Protein 6KVN (pdb70)

B-factor: mean 42.33, std 22.07, range [12.53, 129.02]

Organism: Nicotiana tabacum (NCBI:txid4097)

Foldseek 3Di:
DAKEKFWELQQQAKIKIDDPPDAIDIGTFDADPVSHGDLVVVLVVVVVVVDPAQREYEYEDFDDDPPDDPVRVVRSVVSSVSVVVSQVVVRYHYHYDYLCQLCVVQVHVCLLVSQCVVRVVCNVVSVDPSCPNRSSRSSRRVSVVDDDDD

Structure (mmCIF, N/CA/C/O backbone):
data_6KVN
#
_entry.id   6KVN
#
_cell.length_a   62.793
_cell.length_b   40.335
_cell.length_c   60.504
_cell.angle_alpha   90.000
_cell.angle_beta   90.000
_cell.angle_gamma   90.000
#
_symmetry.space_group_name_H-M   'P 21 21 2'
#
loop_
_entity.id
_entity.type
_entity.pdbx_description
1 polymer NtMOC1
2 water water
#
loop_
_atom_site.group_PDB
_atom_site.id
_atom_site.type_symbol
_atom_site.label_atom_id
_atom_site.label_alt_id
_atom_site.label_comp_id
_atom_site.label_asym_id
_atom_site.label_entity_id
_atom_site.label_seq_id
_atom_site.pdbx_PDB_ins_code
_atom_site.Cartn_x
_atom_site.Cartn_y
_atom_site.Cartn_z
_atom_site.occupancy
_atom_site.B_iso_or_equiv
_atom_site.auth_seq_id
_atom_site.auth_comp_id
_atom_site.auth_asym_id
_atom_site.auth_atom_id
_atom_site.pdbx_PDB_model_num
ATOM 1 N N . ALA A 1 5 ? -5.25674 20.23850 -35.36448 1.000 95.78812 109 ALA A N 1
ATOM 2 C CA . ALA A 1 5 ? -6.24629 19.63137 -34.47549 1.000 90.90163 109 ALA A CA 1
ATOM 3 C C . ALA A 1 5 ? -5.57401 19.04130 -33.24765 1.000 76.07333 109 ALA A C 1
ATOM 4 O O . ALA A 1 5 ? -4.97112 17.96916 -33.31844 1.000 80.48023 109 ALA A O 1
ATOM 6 N N . GLY A 1 6 ? -5.68149 19.74725 -32.12329 1.000 61.93146 110 GLY A N 1
ATOM 7 C CA . GLY A 1 6 ? -5.02119 19.33018 -30.90060 1.000 47.24490 110 GLY A CA 1
ATOM 8 C C . GLY A 1 6 ? -5.98780 18.81418 -29.85567 1.000 31.62485 110 GLY A C 1
ATOM 9 O O . GLY A 1 6 ? -6.59308 19.60188 -29.11764 1.000 30.00275 110 GLY A O 1
ATOM 10 N N . TRP A 1 7 ? -6.15602 17.49126 -29.79166 1.000 25.62184 111 TRP A N 1
ATOM 11 C CA . TRP A 1 7 ? -7.09259 16.93319 -28.82968 1.000 18.81811 111 TRP A CA 1
ATOM 12 C C . TRP A 1 7 ? -6.49331 16.97727 -27.43340 1.000 20.84600 111 TRP A C 1
ATOM 13 O O . TRP A 1 7 ? -5.27640 17.02026 -27.24681 1.000 27.10357 111 TRP A O 1
ATOM 24 N N . VAL A 1 8 ? -7.36683 16.99522 -26.44187 1.000 17.55435 112 VAL A N 1
ATOM 25 C CA . VAL A 1 8 ? -6.95156 16.88831 -25.05456 1.000 17.18987 112 VAL A CA 1
ATOM 26 C C . VAL A 1 8 ? -7.84205 15.85399 -24.38617 1.000 20.47109 112 VAL A C 1
ATOM 27 O O . VAL A 1 8 ? -9.07097 15.89104 -24.53483 1.000 24.31643 112 VAL A O 1
ATOM 31 N N . ILE A 1 9 ? -7.21554 14.91749 -23.68706 1.000 17.29324 113 ILE A N 1
ATOM 32 C CA . ILE A 1 9 ? -7.89008 13.88422 -22.91955 1.000 19.58943 113 ILE A CA 1
ATOM 33 C C . ILE A 1 9 ? -7.54682 14.09839 -21.45155 1.000 21.08705 113 ILE A C 1
ATOM 34 O O . ILE A 1 9 ? -6.38996 14.36852 -21.10817 1.000 24.37258 113 ILE A O 1
ATOM 39 N N . GLY A 1 10 ? -8.54628 13.98425 -20.59397 1.000 20.36447 114 GLY A N 1
ATOM 40 C CA . GLY A 1 10 ? -8.33602 14.01742 -19.15489 1.000 18.87262 114 GLY A CA 1
ATOM 41 C C . GLY A 1 10 ? -8.80850 12.69896 -18.57404 1.000 18.58395 114 GLY A C 1
ATOM 42 O O . GLY A 1 10 ? -9.85037 12.18378 -18.97415 1.000 15.96208 114 GLY A O 1
ATOM 43 N N . VAL A 1 11 ? -8.04807 12.16465 -17.62420 1.000 17.04946 115 VAL A N 1
ATOM 44 C CA . VAL A 1 11 ? -8.33254 10.84414 -17.08025 1.000 18.20240 115 VAL A CA 1
ATOM 45 C C . VAL A 1 11 ? -8.32031 10.91340 -15.56930 1.000 20.49772 115 VAL A C 1
ATOM 46 O O . VAL A 1 11 ? -7.35056 11.39376 -14.97019 1.000 18.45235 115 VAL A O 1
ATOM 50 N N . ASP A 1 12 ? -9.40769 10.45305 -14.96048 1.000 17.36028 116 ASP A N 1
ATOM 51 C CA . ASP A 1 12 ? -9.42547 10.14223 -13.54623 1.000 24.35381 116 ASP A CA 1
ATOM 52 C C . ASP A 1 12 ? -9.15773 8.64928 -13.44684 1.000 22.47717 116 ASP A C 1
ATOM 53 O O . ASP A 1 12 ? -10.01062 7.85205 -13.86262 1.000 24.83249 116 ASP A O 1
ATOM 58 N N . PRO A 1 13 ? -8.00105 8.22655 -12.93389 1.000 16.48295 117 PRO A N 1
ATOM 59 C CA . PRO A 1 13 ? -7.62320 6.81142 -13.02052 1.000 15.36418 117 PRO A CA 1
ATOM 60 C C . PRO A 1 13 ? -8.22488 5.91840 -11.94409 1.000 22.62633 117 PRO A C 1
ATOM 61 O O . PRO A 1 13 ? -7.96803 4.70934 -11.97495 1.000 26.36311 117 PRO A O 1
ATOM 65 N N . ASP A 1 14 ? -8.99530 6.46029 -11.00194 1.000 24.44936 118 ASP A N 1
ATOM 66 C CA . ASP A 1 14 ? -9.61895 5.65525 -9.95359 1.000 25.91162 118 ASP A CA 1
ATOM 67 C C . ASP A 1 14 ? -10.55079 4.60388 -10.55520 1.000 26.67171 118 ASP A C 1
ATOM 68 O O . ASP A 1 14 ? -11.02919 4.72701 -11.68055 1.000 26.20382 118 ASP A O 1
ATOM 73 N N . THR A 1 15 ? -10.86434 3.58059 -9.75351 1.000 27.37100 119 THR A N 1
ATOM 74 C CA . THR A 1 15 ? -11.71623 2.50829 -10.25106 1.000 29.62386 119 THR A CA 1
ATOM 75 C C . THR A 1 15 ? -13.09695 3.01415 -10.65620 1.000 27.25776 119 THR A C 1
ATOM 76 O O . THR A 1 15 ? -13.68853 2.49644 -11.60607 1.000 40.82992 119 THR A O 1
ATOM 80 N N . SER A 1 16 ? -13.63117 4.02379 -9.97631 1.000 30.15802 120 SER A N 1
ATOM 81 C CA . SER A 1 16 ? -14.83882 4.67755 -10.46349 1.000 31.87104 120 SER A CA 1
ATOM 82 C C . SER A 1 16 ? -14.52327 5.98290 -11.18941 1.000 29.17514 120 SER A C 1
ATOM 83 O O . SER A 1 16 ? -15.28218 6.94708 -11.10161 1.000 30.19224 120 SER A O 1
ATOM 86 N N . GLY A 1 17 ? -13.41788 6.02014 -11.91587 1.000 27.05589 121 GLY A N 1
ATOM 87 C CA . GLY A 1 17 ? -13.00435 7.20149 -12.63564 1.000 21.83584 121 GLY A CA 1
ATOM 88 C C . GLY A 1 17 ? -13.64163 7.26744 -14.00402 1.000 24.01230 121 GLY A C 1
ATOM 89 O O . GLY A 1 17 ? -14.65457 6.62534 -14.28201 1.000 25.48757 121 GLY A O 1
ATOM 90 N N . ALA A 1 18 ? -13.01606 8.03962 -14.88334 1.000 19.79204 122 ALA A N 1
ATOM 91 C CA . ALA A 1 18 ? -13.62236 8.31563 -16.17489 1.000 23.90906 122 ALA A CA 1
ATOM 92 C C . ALA A 1 18 ? -12.57880 8.95673 -17.07588 1.000 16.07994 122 ALA A C 1
ATOM 93 O O . ALA A 1 18 ? -11.52498 9.39997 -16.61970 1.000 20.76733 122 ALA A O 1
ATOM 95 N N . LEU A 1 19 ? -12.90712 9.01871 -18.36010 1.000 17.28030 123 LEU A N 1
ATOM 96 C CA . LEU A 1 19 ? -12.08851 9.66476 -19.36921 1.000 16.29643 123 LEU A CA 1
ATOM 97 C C . LEU A 1 19 ? -12.90901 10.75831 -20.04355 1.000 18.71533 123 LEU A C 1
ATOM 98 O O . LEU A 1 19 ? -14.06885 10.54017 -20.40297 1.000 23.88353 123 LEU A O 1
ATOM 103 N N . ALA A 1 20 ? -12.31977 11.93810 -20.19123 1.000 15.75357 124 ALA A N 1
ATOM 104 C CA . ALA A 1 20 ? -12.95524 13.02959 -20.91547 1.000 17.99377 124 ALA A CA 1
ATOM 105 C C . ALA A 1 20 ? -12.14056 13.32644 -22.16029 1.000 21.29252 124 ALA A C 1
ATOM 106 O O . ALA A 1 20 ? -10.91057 13.37731 -22.10970 1.000 22.03340 124 ALA A O 1
ATOM 108 N N . LEU A 1 21 ? -12.83695 13.50061 -23.27680 1.000 21.58855 125 LEU A N 1
ATOM 109 C CA . LEU A 1 21 ? -12.23724 13.78245 -24.57272 1.000 21.66714 125 LEU A CA 1
ATOM 110 C C . LEU A 1 21 ? -12.72681 15.14913 -25.03811 1.000 26.73513 125 LEU A C 1
ATOM 111 O O . LEU A 1 21 ? -13.93768 15.34013 -25.23090 1.000 23.09725 125 LEU A O 1
ATOM 116 N N . LEU A 1 22 ? -11.79058 16.09284 -25.22141 1.000 22.24643 126 LEU A N 1
ATOM 117 C CA . LEU A 1 22 ? -12.07613 17.42545 -25.74367 1.000 23.46332 126 LEU A CA 1
ATOM 118 C C . LEU A 1 22 ? -11.40540 17.58623 -27.10246 1.000 28.07253 126 LEU A C 1
ATOM 119 O O . LEU A 1 22 ? -10.17235 17.58998 -27.19782 1.000 26.90749 126 LEU A O 1
ATOM 124 N N . LYS A 1 23 ? -12.2008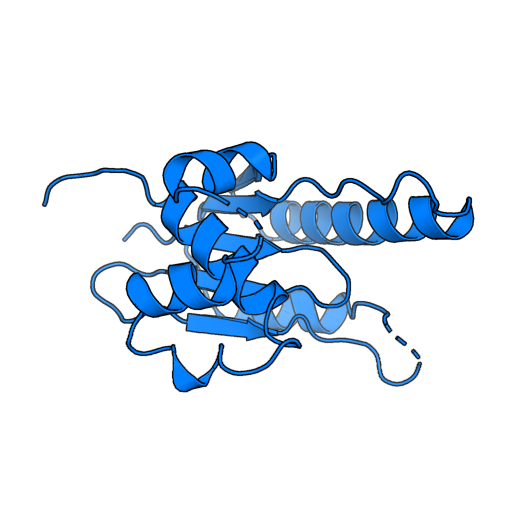5 17.72448 -28.12799 1.000 33.92146 127 LYS A N 1
ATOM 125 C CA . LYS A 1 23 ? -11.72911 18.06131 -29.45802 1.000 34.59409 127 LYS A CA 1
ATOM 126 C C . LYS A 1 23 ? -12.05175 19.51810 -29.76940 1.000 37.98309 127 LYS A C 1
ATOM 127 O O . LYS A 1 23 ? -13.06192 20.05063 -29.29637 1.000 38.44763 127 LYS A O 1
ATOM 133 N N . PRO A 1 24 ? -11.21825 20.20133 -30.54954 1.000 39.62847 128 PRO A N 1
ATOM 134 C CA . PRO A 1 24 ? -11.52888 21.59108 -30.89886 1.000 41.87746 128 PRO A CA 1
ATOM 135 C C . PRO A 1 24 ? -12.78943 21.67355 -31.74558 1.000 37.75968 128 PRO A C 1
ATOM 136 O O . PRO A 1 24 ? -13.04510 20.81888 -32.59900 1.000 38.45185 128 PRO A O 1
ATOM 140 N N . ASN A 1 25 ? -13.60043 22.69490 -31.46585 1.000 35.90606 129 ASN A N 1
ATOM 141 C CA . ASN A 1 25 ? -14.81699 22.96543 -32.23571 1.000 36.76124 129 ASN A CA 1
ATOM 142 C C . ASN A 1 25 ? -15.78317 21.79158 -32.20724 1.000 30.87197 129 ASN A C 1
ATOM 143 O O . ASN A 1 25 ? -16.45970 21.51086 -33.19435 1.000 35.54857 129 ASN A O 1
ATOM 148 N N . GLN A 1 26 ? -15.82485 21.07552 -31.08366 1.000 26.49568 130 GLN A N 1
ATOM 149 C CA . GLN A 1 26 ? -16.75710 19.97481 -30.89523 1.000 31.14572 130 GLN A CA 1
ATOM 150 C C . GLN A 1 26 ? -17.19786 19.96508 -29.44545 1.000 33.67004 130 GLN A C 1
ATOM 151 O O . GLN A 1 26 ? -16.44925 20.41570 -28.57043 1.000 28.57768 130 GLN A O 1
ATOM 157 N N . PRO A 1 27 ? -18.40907 19.48549 -29.15468 1.000 36.03322 131 PRO A N 1
ATOM 158 C CA . PRO A 1 27 ? -18.82981 19.35370 -27.76379 1.000 36.24053 131 PRO A CA 1
ATOM 159 C C . PRO A 1 27 ? -17.94734 18.37620 -27.01851 1.000 28.52396 131 PRO A C 1
ATOM 160 O O . PRO A 1 27 ? -17.38616 17.43263 -27.61244 1.000 22.73855 131 PRO A O 1
ATOM 164 N N . PRO A 1 28 ? -17.80799 18.53927 -25.70958 1.000 29.60698 132 PRO A N 1
ATOM 165 C CA . PRO A 1 28 ? -17.00853 17.60282 -24.91638 1.000 26.58215 132 PRO A CA 1
ATOM 166 C C . PRO A 1 28 ? -17.68177 16.24499 -24.82260 1.000 25.61696 132 PRO A C 1
ATOM 167 O O . PRO A 1 28 ? -18.89270 16.10902 -24.99412 1.000 25.92778 132 PRO A O 1
ATOM 171 N N . GLN A 1 29 ? -16.87506 15.21311 -24.54132 1.000 25.26624 133 GLN A N 1
ATOM 172 C CA . GLN A 1 29 ? -17.41138 13.88340 -24.28649 1.000 25.52514 133 GLN A CA 1
ATOM 173 C C . GLN A 1 29 ? -16.77410 13.30635 -23.03568 1.000 25.84811 133 GLN A C 1
ATOM 174 O O . GLN A 1 29 ? -15.62823 13.61447 -22.70634 1.000 22.28680 133 GLN A O 1
ATOM 180 N N . VAL A 1 30 ? -17.51758 12.45503 -22.34136 1.000 20.20283 134 VAL A N 1
ATOM 181 C CA . VAL A 1 30 ? -16.97329 11.80294 -21.16053 1.000 21.75277 134 VAL A CA 1
ATOM 182 C C . VAL A 1 30 ? -17.45149 10.35502 -21.14557 1.000 24.84687 134 VAL A C 1
ATOM 183 O O . VAL A 1 30 ? -18.53428 10.03575 -21.64687 1.000 24.20263 134 VAL A O 1
ATOM 187 N N . PHE A 1 31 ? -16.61090 9.47536 -20.59241 1.000 22.88468 135 PHE A N 1
ATOM 188 C CA . PHE A 1 31 ? -16.80009 8.02837 -20.61330 1.000 26.73480 135 PHE A CA 1
ATOM 189 C C . PHE A 1 31 ? -16.45188 7.46146 -19.24665 1.000 19.63806 135 PHE A C 1
ATOM 190 O O . PHE A 1 31 ? -15.33910 7.67871 -18.76525 1.000 22.86242 135 PHE A O 1
ATOM 198 N N . ASP A 1 32 ? -17.37730 6.71910 -18.63351 1.000 19.90001 136 ASP A N 1
ATOM 199 C CA . ASP A 1 32 ? -17.04403 5.97106 -17.42271 1.000 27.88983 136 ASP A CA 1
ATOM 200 C C . ASP A 1 32 ? -15.95102 4.95266 -17.72330 1.000 27.97740 136 ASP A C 1
ATOM 201 O O . ASP A 1 32 ? -15.96056 4.30179 -18.76876 1.000 28.54775 136 ASP A O 1
ATOM 206 N N . SER A 1 33 ? -15.01251 4.80129 -16.80768 1.000 24.54721 137 SER A N 1
ATOM 207 C CA . SER A 1 33 ? -14.00056 3.77900 -16.98731 1.000 26.55266 137 SER A CA 1
ATOM 208 C C . SER A 1 33 ? -14.63979 2.39715 -16.91049 1.000 29.70445 137 SER A C 1
ATOM 209 O O . SER A 1 33 ? -15.31035 2.08507 -15.92457 1.000 31.17889 137 SER A O 1
ATOM 212 N N . PRO A 1 34 ? -14.45839 1.54929 -17.91669 1.000 24.81939 138 PRO A N 1
ATOM 213 C CA . PRO A 1 34 ? -15.07259 0.21541 -17.87390 1.000 31.52968 138 PRO A CA 1
ATOM 214 C C . PRO A 1 34 ? -14.48729 -0.64874 -16.76087 1.000 29.07046 138 PRO A C 1
ATOM 215 O O . PRO A 1 34 ? -13.30345 -0.55163 -16.43134 1.000 29.21713 138 PRO A O 1
ATOM 219 N N . HIS A 1 35 ? -15.34071 -1.48914 -16.17661 1.000 30.31864 139 HIS A N 1
ATOM 220 C CA . HIS A 1 35 ? -14.97739 -2.40830 -15.10766 1.000 40.97792 139 HIS A CA 1
ATOM 221 C C . HIS A 1 35 ? -15.18936 -3.84864 -15.55557 1.000 36.90831 139 HIS A C 1
ATOM 222 O O . HIS A 1 35 ? -15.96992 -4.12730 -16.46675 1.000 43.66602 139 HIS A O 1
ATOM 229 N N . LEU A 1 36 ? -14.50383 -4.77419 -14.88944 1.000 35.63076 140 LEU A N 1
ATOM 230 C CA . LEU A 1 36 ? -14.76691 -6.19134 -15.11440 1.000 35.86957 140 LEU A CA 1
ATOM 231 C C . LEU A 1 36 ? -16.12827 -6.58767 -14.53678 1.000 35.84725 140 LEU A C 1
ATOM 232 O O . LEU A 1 36 ? -16.70260 -5.88290 -13.70766 1.000 40.47791 140 LEU A O 1
ATOM 237 N N . LYS A 1 37 ? -16.62920 -7.74196 -14.96808 1.000 47.66810 141 LYS A N 1
ATOM 238 C CA . LYS A 1 37 ? -17.89354 -8.29736 -14.46327 1.000 60.10731 141 LYS A CA 1
ATOM 239 C C . LYS A 1 37 ? -17.64326 -9.32948 -13.35928 1.000 70.25685 141 LYS A C 1
ATOM 240 O O . LYS A 1 37 ? -17.95235 -10.51555 -13.49845 1.000 77.72360 141 LYS A O 1
ATOM 246 N N . VAL A 1 38 ? -17.10478 -8.86562 -12.23339 1.000 74.54755 142 VAL A N 1
ATOM 247 C CA . VAL A 1 38 ? -16.63345 -9.76580 -11.17239 1.000 76.60006 142 VAL A CA 1
ATOM 248 C C . VAL A 1 38 ? -17.75698 -10.33191 -10.29750 1.000 68.59393 142 VAL A C 1
ATOM 249 O O . VAL A 1 38 ? -18.92785 -10.00490 -10.47038 1.000 68.82675 142 VAL A O 1
ATOM 253 N N . LYS A 1 46 ? -15.60127 -2.33959 -9.55504 1.000 60.06674 150 LYS A N 1
ATOM 254 C CA . LYS A 1 46 ? -14.59479 -2.21986 -8.50462 1.000 56.74117 150 LYS A CA 1
ATOM 255 C C . LYS A 1 46 ? -13.20860 -2.65745 -8.98753 1.000 53.75728 150 LYS A C 1
ATOM 256 O O . LYS A 1 46 ? -12.21293 -2.43802 -8.29920 1.000 57.47256 150 LYS A O 1
ATOM 262 N N . ARG A 1 47 ? -13.14107 -3.26645 -10.17099 1.000 41.71740 151 ARG A N 1
ATOM 263 C CA . ARG A 1 47 ? -11.87177 -3.55917 -10.82909 1.000 38.58801 151 ARG A CA 1
ATOM 264 C C . ARG A 1 47 ? -11.88896 -3.00235 -12.24956 1.000 36.86202 151 ARG A C 1
ATOM 265 O O . ARG A 1 47 ? -12.80059 -3.30687 -13.02878 1.000 35.98621 151 ARG A O 1
ATOM 273 N N . LEU A 1 48 ? -10.87667 -2.19877 -12.58970 1.000 29.91195 152 LEU A N 1
ATOM 274 C CA . LEU A 1 48 ? -10.75789 -1.66091 -13.94009 1.000 26.65881 152 LEU A CA 1
ATOM 275 C C . LEU A 1 48 ? -10.47653 -2.77578 -14.93902 1.000 28.26531 152 LEU A C 1
ATOM 276 O O . LEU A 1 48 ? -9.79582 -3.75362 -14.63085 1.000 32.01383 152 LEU A O 1
ATOM 281 N N . ASP A 1 49 ? -10.98487 -2.60373 -16.16043 1.000 29.10647 153 ASP A N 1
ATOM 282 C CA . ASP A 1 49 ? -10.86844 -3.58865 -17.24455 1.000 26.48298 153 ASP A CA 1
ATOM 283 C C . ASP A 1 49 ? -9.85684 -3.06264 -18.26546 1.000 28.80552 153 ASP A C 1
ATOM 284 O O . ASP A 1 49 ? -10.20428 -2.24130 -19.11832 1.000 23.31013 153 ASP A O 1
ATOM 289 N N . ALA A 1 50 ? -8.61594 -3.57076 -18.20339 1.000 22.48165 154 ALA A N 1
ATOM 290 C CA . ALA A 1 50 ? -7.55742 -3.05663 -19.07027 1.000 26.85144 154 ALA A CA 1
ATOM 291 C C . ALA A 1 50 ? -7.88468 -3.26581 -20.54627 1.000 22.11128 154 ALA A C 1
ATOM 292 O O . ALA A 1 50 ? -7.67913 -2.36653 -21.36991 1.000 22.76510 154 ALA A O 1
ATOM 294 N N . LYS A 1 51 ? -8.39566 -4.44604 -20.90255 1.000 21.69202 155 LYS A N 1
ATOM 295 C CA . LYS A 1 51 ? -8.72997 -4.69816 -22.30351 1.000 28.36974 155 LYS A CA 1
ATOM 296 C C . LYS A 1 51 ? -9.74656 -3.67745 -22.82689 1.000 24.71911 155 LYS A C 1
ATOM 297 O O . LYS A 1 51 ? -9.59291 -3.13439 -23.92826 1.000 19.74954 155 LYS A O 1
ATOM 303 N N . ALA A 1 52 ? -10.76993 -3.37765 -22.03167 1.000 27.87835 156 ALA A N 1
ATOM 304 C CA . ALA A 1 52 ? -11.81957 -2.46887 -22.47797 1.000 24.51309 156 ALA A CA 1
ATOM 305 C C . ALA A 1 52 ? -11.33936 -1.01696 -22.50693 1.000 25.52613 156 ALA A C 1
ATOM 306 O O . ALA A 1 52 ? -11.78881 -0.23260 -23.34982 1.000 21.91484 156 ALA A O 1
ATOM 308 N N . ILE A 1 53 ? -10.42878 -0.64734 -21.60077 1.000 19.26362 157 ILE A N 1
ATOM 309 C CA . ILE A 1 53 ? -9.81056 0.67253 -21.65555 1.000 21.74936 157 ILE A CA 1
ATOM 310 C C . ILE A 1 53 ? -9.01387 0.83335 -22.94427 1.000 22.50964 157 ILE A C 1
ATOM 311 O O . ILE A 1 53 ? -9.15136 1.83377 -23.65917 1.000 19.55240 157 ILE A O 1
ATOM 316 N N . VAL A 1 54 ? -8.19784 -0.16804 -23.28201 1.000 18.03013 158 VAL A N 1
ATOM 317 C CA . VAL A 1 54 ? -7.41319 -0.09418 -24.51266 1.000 22.35964 158 VAL A CA 1
ATOM 318 C C . VAL A 1 54 ? -8.32254 0.08194 -25.72028 1.000 21.40811 158 VAL A C 1
ATOM 319 O O . VAL A 1 54 ? -8.08297 0.93919 -26.58387 1.000 21.62704 158 VAL A O 1
ATOM 323 N N . GLN A 1 55 ? -9.37961 -0.72897 -25.79616 1.000 19.89550 159 GLN A N 1
ATOM 324 C CA . GLN A 1 55 ? -10.30601 -0.67479 -26.92868 1.000 23.65277 159 GLN A CA 1
ATOM 325 C C . GLN A 1 55 ? -11.02779 0.66525 -27.00517 1.000 22.98785 159 GLN A C 1
ATOM 326 O O . GLN A 1 55 ? -11.22214 1.21436 -28.09973 1.000 19.97278 159 GLN A O 1
ATOM 332 N N . LEU A 1 56 ? -11.43731 1.20626 -25.85784 1.000 19.02110 160 LEU A N 1
ATOM 333 C CA . LEU A 1 56 ? -12.01313 2.54735 -25.84825 1.000 16.68031 160 LEU A CA 1
ATOM 334 C C . LEU A 1 56 ? -11.03669 3.56874 -26.42260 1.000 21.29225 160 LEU A C 1
ATOM 335 O O . LEU A 1 56 ? -11.38511 4.33803 -27.32742 1.000 21.97833 160 LEU A O 1
ATOM 340 N N . LEU A 1 57 ? -9.79995 3.59199 -25.91197 1.000 21.05830 161 LEU A N 1
ATOM 341 C CA . LEU A 1 57 ? -8.79656 4.52942 -26.42423 1.000 22.69570 161 LEU A CA 1
ATOM 342 C C . LEU A 1 57 ? -8.56680 4.35514 -27.92397 1.000 25.08002 161 LEU A C 1
ATOM 343 O O . LEU A 1 57 ? -8.46328 5.34051 -28.66974 1.000 21.89111 161 LEU A O 1
ATOM 348 N N . LYS A 1 58 ? -8.44574 3.10975 -28.37787 1.000 20.85389 162 LYS A N 1
ATOM 349 C CA . LYS A 1 58 ? -8.19604 2.85353 -29.79553 1.000 22.50446 162 LYS A CA 1
ATOM 350 C C . LYS A 1 58 ? -9.36153 3.31398 -30.65052 1.000 26.53294 162 LYS A C 1
ATOM 351 O O . LYS A 1 58 ? -9.16288 3.77001 -31.78479 1.000 31.36225 162 LYS A O 1
ATOM 357 N N . SER A 1 59 ? -10.58282 3.21759 -30.12107 1.000 24.51659 163 SER A N 1
ATOM 358 C CA . SER A 1 59 ? -11.74436 3.62411 -30.89401 1.000 27.04562 163 SER A CA 1
ATOM 359 C C . SER A 1 59 ? -11.74300 5.11286 -31.19225 1.000 32.85718 163 SER A C 1
ATOM 360 O O . SER A 1 59 ? -12.42446 5.53018 -32.12595 1.000 31.29688 163 SER A O 1
ATOM 363 N N . PHE A 1 60 ? -10.98728 5.91539 -30.43353 1.000 31.69980 164 PHE A N 1
ATOM 364 C CA . PHE A 1 60 ? -10.93596 7.35818 -30.67670 1.000 31.68501 164 PHE A CA 1
ATOM 365 C C . PHE A 1 60 ? -10.23423 7.71200 -31.97363 1.000 31.38657 164 PHE A C 1
ATOM 366 O O . PHE A 1 60 ? -10.48480 8.79159 -32.51966 1.000 29.27061 164 PHE A O 1
ATOM 374 N N . GLU A 1 61 ? -9.34410 6.84548 -32.45545 1.000 30.67684 165 GLU A N 1
ATOM 375 C CA . GLU A 1 61 ? -8.49047 7.14141 -33.59925 1.000 30.12270 165 GLU A CA 1
ATOM 376 C C . GLU A 1 61 ? -7.81237 8.49746 -33.42603 1.000 28.22952 165 GLU A C 1
ATOM 377 O O . GLU A 1 61 ? -7.75778 9.31769 -34.34468 1.000 27.25676 165 GLU A O 1
ATOM 383 N N . ALA A 1 62 ? -7.30597 8.73640 -32.21896 1.000 22.14012 166 ALA A N 1
ATOM 384 C CA . ALA A 1 62 ? -6.70894 10.02656 -31.91673 1.000 25.16412 166 ALA A CA 1
ATOM 385 C C . ALA A 1 62 ? -5.38453 10.20476 -32.66319 1.000 26.95374 166 ALA A C 1
ATOM 386 O O . ALA A 1 62 ? -4.72149 9.23039 -33.00203 1.000 27.02785 166 ALA A O 1
ATOM 388 N N . PRO A 1 63 ? -4.98721 11.44046 -32.95801 1.000 34.29759 167 PRO A N 1
ATOM 389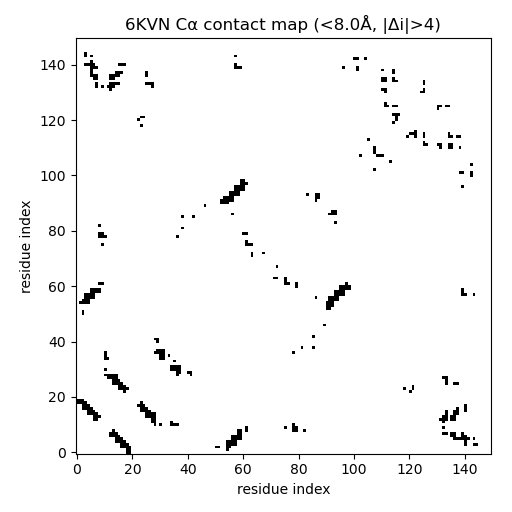 C CA . PRO A 1 63 ? -3.64189 11.65682 -33.50749 1.000 34.73349 167 PRO A CA 1
ATOM 390 C C . PRO A 1 63 ? -2.57046 11.12645 -32.56350 1.000 31.24918 167 PRO A C 1
ATOM 391 O O . PRO A 1 63 ? -2.67907 11.25148 -31.34366 1.000 28.82300 167 PRO A O 1
ATOM 395 N N . ILE A 1 64 ? -1.53224 10.50783 -33.13444 1.000 31.92497 168 ILE A N 1
ATOM 396 C CA . ILE A 1 64 ? -0.45675 9.98638 -32.29845 1.000 38.86576 168 ILE A CA 1
ATOM 397 C C . ILE A 1 64 ? 0.16902 11.14493 -31.54009 1.000 32.04705 168 ILE A C 1
ATOM 398 O O . ILE A 1 64 ? 0.28644 12.25848 -32.05796 1.000 31.41045 168 ILE A O 1
ATOM 403 N N . GLY A 1 65 ? 0.53633 10.89792 -30.28669 1.000 29.01824 169 GLY A N 1
ATOM 404 C CA . GLY A 1 65 ? 1.08703 11.92955 -29.43826 1.000 29.69069 169 GLY A CA 1
ATOM 405 C C . GLY A 1 65 ? 0.06983 12.85522 -28.80156 1.000 31.35782 169 GLY A C 1
ATOM 406 O O . GLY A 1 65 ? 0.47459 13.78475 -28.09313 1.000 25.93680 169 GLY A O 1
ATOM 407 N N . THR A 1 66 ? -1.23308 12.63021 -29.03305 1.000 29.66864 170 THR A N 1
ATOM 408 C CA . THR A 1 66 ? -2.28131 13.40490 -28.37824 1.000 25.01996 170 THR A CA 1
ATOM 409 C C . THR A 1 66 ? -2.00507 13.50110 -26.88918 1.000 25.55911 170 THR A C 1
ATOM 410 O O . THR A 1 66 ? -1.61254 12.52258 -26.25216 1.000 25.06075 170 THR A O 1
ATOM 414 N N . THR A 1 67 ? -2.19520 14.69059 -26.33227 1.000 20.96253 171 THR A N 1
ATOM 415 C CA . THR A 1 67 ? -1.83089 14.90670 -24.94226 1.000 18.63716 171 THR A CA 1
ATOM 416 C C . THR A 1 67 ? -2.92344 14.38361 -24.02939 1.000 16.78670 171 THR A C 1
ATOM 417 O O . THR A 1 67 ? -4.11528 14.63458 -24.25822 1.000 22.48329 171 THR A O 1
ATOM 421 N N . VAL A 1 68 ? -2.52007 13.62540 -23.01355 1.000 18.32462 172 VAL A N 1
ATOM 422 C CA . VAL A 1 68 ? -3.41967 13.07436 -22.01055 1.000 13.77458 172 VAL A CA 1
ATOM 423 C C . VAL A 1 68 ? -2.95031 13.54143 -20.64370 1.000 19.57478 172 VAL A C 1
ATOM 424 O O . VAL A 1 68 ? -1.79254 13.31958 -20.26591 1.000 22.67551 172 VAL A O 1
ATOM 428 N N . TYR A 1 69 ? -3.85463 14.12219 -19.88065 1.000 13.92790 173 TYR A N 1
ATOM 429 C CA . TYR A 1 69 ? -3.55627 14.55728 -18.52486 1.000 17.49978 173 TYR A CA 1
ATOM 430 C C . TYR A 1 69 ? -4.21490 13.56415 -17.58737 1.000 18.88430 173 TYR A C 1
ATOM 431 O O . TYR A 1 69 ? -5.41887 13.30622 -17.70278 1.000 21.37044 173 TYR A O 1
ATOM 440 N N . VAL A 1 70 ? -3.43145 13.00080 -16.67750 1.000 21.49404 174 VAL A N 1
ATOM 441 C CA . VAL A 1 70 ? -3.90106 11.94361 -15.78386 1.000 20.01678 174 VAL A CA 1
ATOM 442 C C . VAL A 1 70 ? -3.75473 12.42477 -14.36018 1.000 20.52846 174 VAL A C 1
ATOM 443 O O . VAL A 1 70 ? -2.65090 12.76997 -13.94090 1.000 20.04406 174 VAL A O 1
ATOM 447 N N . GLU A 1 71 ? -4.84112 12.40855 -13.60473 1.000 15.91138 175 GLU A N 1
ATOM 448 C CA . GLU A 1 71 ? -4.74279 12.81470 -12.21202 1.000 16.94617 175 GLU A CA 1
ATOM 449 C C . GLU A 1 71 ? -3.83632 11.86821 -11.45076 1.000 22.64808 175 GLU A C 1
ATOM 450 O O . GLU A 1 71 ? -3.96342 10.64512 -11.56881 1.000 25.45317 175 GLU A O 1
ATOM 456 N N . GLN A 1 72 ? -2.91764 12.43073 -10.67175 1.000 29.11282 176 GLN A N 1
ATOM 457 C CA . GLN A 1 72 ? -2.07121 11.62334 -9.79964 1.000 47.21057 176 GLN A CA 1
ATOM 458 C C . GLN A 1 72 ? -2.89388 11.01239 -8.67256 1.000 57.14669 176 GLN A C 1
ATOM 459 O O . GLN A 1 72 ? -3.42422 11.72917 -7.81843 1.000 58.38588 176 GLN A O 1
ATOM 465 N N . SER A 1 73 ? -2.98007 9.68741 -8.66250 1.000 64.57220 177 SER A N 1
ATOM 466 C CA . SER A 1 73 ? -3.71471 8.98738 -7.61830 1.000 73.82977 177 SER A CA 1
ATOM 467 C C . SER A 1 73 ? -3.01538 9.16640 -6.27608 1.000 72.14094 177 SER A C 1
ATOM 468 O O . SER A 1 73 ? -1.81748 8.88634 -6.14323 1.000 66.30966 177 SER A O 1
ATOM 471 N N . THR A 1 74 ? -3.75883 9.65233 -5.28487 1.000 78.88117 178 THR A N 1
ATOM 472 C CA . THR A 1 74 ? -3.27353 9.68540 -3.91865 1.000 84.06168 178 THR A CA 1
ATOM 473 C C . THR A 1 74 ? -4.31508 9.00228 -3.03662 1.000 93.41456 178 THR A C 1
ATOM 474 O O . THR A 1 74 ? -5.52298 9.27333 -3.16947 1.000 98.36392 178 THR A O 1
ATOM 478 N N . PRO A 1 75 ? -3.90665 8.06392 -2.18963 1.000 92.42953 179 PRO A N 1
ATOM 479 C CA . PRO A 1 75 ? -4.86916 7.27670 -1.41247 1.000 91.12996 179 PRO A CA 1
ATOM 480 C C . PRO A 1 75 ? -5.22277 7.91886 -0.08119 1.000 90.22375 179 PRO A C 1
ATOM 481 O O . PRO A 1 75 ? -4.45696 8.69523 0.49256 1.000 92.62017 179 PRO A O 1
ATOM 485 N N . TYR A 1 76 ? -6.41506 7.57443 0.39948 1.000 84.10351 180 TYR A N 1
ATOM 486 C CA . TYR A 1 76 ? -6.85968 8.03757 1.70387 1.000 83.63541 180 TYR A CA 1
ATOM 487 C C . TYR A 1 76 ? -5.81127 7.68531 2.75870 1.000 85.80267 180 TYR A C 1
ATOM 488 O O . TYR A 1 76 ? -5.20539 6.60717 2.68992 1.000 86.43146 180 TYR A O 1
ATOM 497 N N . PRO A 1 77 ? -5.54665 8.57107 3.72410 1.000 86.14153 181 PRO A N 1
ATOM 498 C CA . PRO A 1 77 ? -4.62627 8.20385 4.81289 1.000 86.77575 181 PRO A CA 1
ATOM 499 C C . PRO A 1 77 ? -5.06282 6.94351 5.53071 1.000 90.21809 181 PRO A C 1
ATOM 500 O O . PRO A 1 77 ? -4.22618 6.17981 6.02978 1.000 83.01188 181 PRO A O 1
ATOM 504 N N . GLN A 1 78 ? -6.36586 6.69471 5.55424 1.000 101.79338 182 GLN A N 1
ATOM 505 C CA . GLN A 1 78 ? -6.98939 5.58139 6.26584 1.000 110.64808 182 GLN A CA 1
ATOM 506 C C . GLN A 1 78 ? -7.24507 4.39865 5.33870 1.000 108.40226 182 GLN A C 1
ATOM 507 O O . GLN A 1 78 ? -8.35511 3.87475 5.27556 1.000 114.23846 182 GLN A O 1
ATOM 513 N N . ASP A 1 79 ? -6.23375 3.94590 4.60360 1.000 98.56035 183 ASP A N 1
ATOM 514 C CA . ASP A 1 79 ? -6.42343 2.82917 3.69143 1.000 86.83838 183 ASP A CA 1
ATOM 515 C C . ASP A 1 79 ? -5.35769 1.76921 3.92186 1.000 80.27135 183 ASP A C 1
ATOM 516 O O . ASP A 1 79 ? -4.18577 2.08424 4.15021 1.000 77.87956 183 ASP A O 1
ATOM 521 N N . GLY A 1 80 ? -5.77883 0.51121 3.85269 1.000 76.47249 184 GLY A N 1
ATOM 522 C CA . GLY A 1 80 ? -4.91815 -0.60665 4.15807 1.000 76.81149 184 GLY A CA 1
ATOM 523 C C . GLY A 1 80 ? -3.82663 -0.78967 3.12179 1.000 73.87017 184 GLY A C 1
ATOM 524 O O . GLY A 1 80 ? -3.63305 0.01154 2.20722 1.000 67.43268 184 GLY A O 1
ATOM 525 N N . LYS A 1 81 ? -3.09487 -1.89364 3.28309 1.000 79.68981 185 LYS A N 1
ATOM 526 C CA . LYS A 1 81 ? -1.97544 -2.16554 2.38890 1.000 82.83866 185 LYS A CA 1
ATOM 527 C C . LYS A 1 81 ? -2.45979 -2.60861 1.01401 1.000 83.81027 185 LYS A C 1
ATOM 528 O O . LYS A 1 81 ? -1.87921 -2.21954 -0.00601 1.000 89.01494 185 LYS A O 1
ATOM 534 N N . GLN A 1 82 ? -3.52587 -3.41051 0.95913 1.000 77.89801 186 GLN A N 1
ATOM 535 C CA . GLN A 1 82 ? -4.11925 -3.74050 -0.33091 1.000 71.50605 186 GLN A CA 1
ATOM 536 C C . GLN A 1 82 ? -4.86177 -2.55190 -0.93428 1.000 63.21833 186 GLN A C 1
ATOM 537 O O . GLN A 1 82 ? -5.08714 -2.52988 -2.15042 1.000 61.49162 186 GLN A O 1
ATOM 543 N N . GLY A 1 83 ? -5.23706 -1.56217 -0.11730 1.000 57.97540 187 GLY A N 1
ATOM 544 C CA . GLY A 1 83 ? -5.85561 -0.36554 -0.66562 1.000 51.73873 187 GLY A CA 1
ATOM 545 C C . GLY A 1 83 ? -4.85512 0.53674 -1.36285 1.000 59.22209 187 GLY A C 1
ATOM 546 O O . GLY A 1 83 ? -5.15650 1.12892 -2.40350 1.000 59.34910 187 GLY A O 1
ATOM 547 N N . TRP A 1 84 ? -3.64839 0.65504 -0.80732 1.000 63.01340 188 TRP A N 1
ATOM 548 C CA . TRP A 1 84 ? -2.60994 1.42433 -1.48342 1.000 65.97895 188 TRP A CA 1
ATOM 549 C C . TRP A 1 84 ? -2.09140 0.68024 -2.70854 1.000 58.33536 188 TRP A C 1
ATOM 550 O O . TRP A 1 84 ? -1.81378 1.29734 -3.74291 1.000 57.93728 188 TRP A O 1
ATOM 561 N N . TRP A 1 85 ? -2.05663 -0.64669 -2.61841 1.000 53.06363 189 TRP A N 1
ATOM 562 C CA . TRP A 1 85 ? -1.62714 -1.45772 -3.78152 1.000 47.67281 189 TRP A CA 1
ATOM 563 C C . TRP A 1 85 ? -2.62752 -1.25653 -4.92220 1.000 45.02226 189 TRP A C 1
ATOM 564 O O . TRP A 1 85 ? -2.19291 -1.18756 -6.08304 1.000 39.97167 189 TRP A O 1
ATOM 575 N N . SER A 1 86 ? -3.91267 -1.12208 -4.58898 1.000 43.79248 190 SER A N 1
ATOM 576 C CA . SER A 1 86 ? -4.93913 -1.02579 -5.61760 1.000 43.54558 190 SER A CA 1
ATOM 577 C C . SER A 1 86 ? -4.91658 0.33463 -6.30572 1.000 39.17530 190 SER A C 1
ATOM 578 O O . SER A 1 86 ? -5.12794 0.42765 -7.52090 1.000 37.84471 190 SER A O 1
ATOM 581 N N . GLY A 1 87 ? -4.67282 1.40523 -5.55348 1.000 38.37405 191 GLY A N 1
ATOM 582 C CA . GLY A 1 87 ? -4.58532 2.71370 -6.17653 1.000 29.65057 191 GLY A CA 1
ATOM 583 C C . GLY A 1 87 ? -3.36684 2.85678 -7.07201 1.000 32.69319 191 GLY A C 1
ATOM 584 O O . GLY A 1 87 ? -3.43420 3.48591 -8.13357 1.000 34.08193 191 GLY A O 1
ATOM 585 N N . GLY A 1 88 ? -2.23413 2.29297 -6.65295 1.000 37.54378 192 GLY A N 1
ATOM 586 C CA . GLY A 1 88 ? -1.05469 2.31310 -7.50536 1.000 33.15256 192 GLY A CA 1
ATOM 587 C C . GLY A 1 88 ? -1.21317 1.43810 -8.73471 1.000 29.49604 192 GLY A C 1
ATOM 588 O O . GLY A 1 88 ? -0.73856 1.78113 -9.82175 1.000 25.72009 192 GLY A O 1
ATOM 589 N N . PHE A 1 89 ? -1.87840 0.29332 -8.58411 1.000 30.48182 193 PHE A N 1
ATOM 590 C CA . PHE A 1 89 ? -2.09693 -0.58061 -9.72949 1.000 27.68383 193 PHE A CA 1
ATOM 591 C C . PHE A 1 89 ? -2.92228 0.12262 -10.79551 1.000 24.39609 193 PHE A C 1
ATOM 592 O O . PHE A 1 89 ? -2.55267 0.13859 -11.97333 1.000 26.53132 193 PHE A O 1
ATOM 600 N N . GLY A 1 90 ? -4.04440 0.72211 -10.39959 1.000 25.24022 194 GLY A N 1
ATOM 601 C CA . GLY A 1 90 ? -4.88080 1.41342 -11.36760 1.000 24.08884 194 GLY A CA 1
ATOM 602 C C . GLY A 1 90 ? -4.19630 2.60078 -12.01823 1.000 19.93321 194 GLY A C 1
ATOM 603 O O . GLY A 1 90 ? -4.32064 2.82079 -13.22748 1.000 24.06497 194 GLY A O 1
ATOM 604 N N . TYR A 1 91 ? -3.45060 3.37533 -11.23549 1.000 23.25869 195 TYR A N 1
ATOM 605 C CA . TYR A 1 91 ? -2.69715 4.47874 -11.82002 1.000 31.05620 195 TYR A CA 1
ATOM 606 C C . TYR A 1 91 ? -1.60973 3.95081 -12.75301 1.000 24.27663 195 TYR A C 1
ATOM 607 O O . TYR A 1 91 ? -1.38909 4.50087 -13.84036 1.000 23.29168 195 TYR A O 1
ATOM 616 N N . GLY A 1 92 ? -0.92709 2.88405 -12.34477 1.000 24.59799 196 GLY A N 1
ATOM 617 C CA . GLY A 1 92 ? 0.10927 2.31121 -13.19076 1.000 25.16731 196 GLY A CA 1
ATOM 618 C C . GLY A 1 92 ? -0.44314 1.74221 -14.48357 1.000 26.63109 196 GLY A C 1
ATOM 619 O O . GLY A 1 92 ? 0.14944 1.91823 -15.55241 1.000 21.69684 196 GLY A O 1
ATOM 620 N N . MET A 1 93 ? -1.60827 1.09143 -14.40663 1.000 20.00316 197 MET A N 1
ATOM 621 C CA . MET A 1 93 ? -2.24373 0.52653 -15.59849 1.000 22.71163 197 MET A CA 1
ATOM 622 C C . MET A 1 93 ? -2.59706 1.61074 -16.60758 1.000 20.21336 197 MET A C 1
ATOM 623 O O . MET A 1 93 ? -2.37245 1.45270 -17.81233 1.000 19.79155 197 MET A O 1
ATOM 628 N N . TRP A 1 94 ? -3.17515 2.71321 -16.13480 1.000 16.34981 198 TRP A N 1
ATOM 629 C CA . TRP A 1 94 ? -3.47753 3.83051 -17.02789 1.000 17.32444 198 TRP A CA 1
ATOM 630 C C . TRP A 1 94 ? -2.21413 4.40581 -17.65571 1.000 13.39641 198 TRP A C 1
ATOM 631 O O . TRP A 1 94 ? -2.17946 4.68080 -18.86092 1.000 19.43852 198 TRP A O 1
ATOM 642 N N . ILE A 1 95 ? -1.17151 4.64134 -16.85036 1.000 12.52579 199 ILE A N 1
ATOM 643 C CA . ILE A 1 95 ? 0.06786 5.18170 -17.41317 1.000 18.95349 199 ILE A CA 1
ATOM 644 C C . ILE A 1 95 ? 0.61528 4.23374 -18.47310 1.000 19.93941 199 ILE A C 1
ATOM 645 O O . ILE A 1 95 ? 0.95891 4.64376 -19.59326 1.000 18.43294 199 ILE A O 1
ATOM 650 N N . GLY A 1 96 ? 0.68592 2.94501 -18.13699 1.000 20.54151 200 GLY A N 1
ATOM 651 C CA . GLY A 1 96 ? 1.22728 1.97415 -19.07790 1.000 15.03507 200 GLY A CA 1
ATOM 652 C C . GLY A 1 96 ? 0.40393 1.89921 -20.34726 1.000 15.60638 200 GLY A C 1
ATOM 653 O O . GLY A 1 96 ? 0.94250 1.92121 -21.45400 1.000 19.57934 200 GLY A O 1
ATOM 654 N N . ILE A 1 97 ? -0.92116 1.83451 -20.20490 1.000 13.23538 201 ILE A N 1
ATOM 655 C CA . ILE A 1 97 ? -1.78354 1.82264 -21.38834 1.000 14.82758 201 ILE A CA 1
ATOM 656 C C . ILE A 1 97 ? -1.53393 3.05789 -22.25024 1.000 15.64479 201 ILE A C 1
ATOM 657 O O . ILE A 1 97 ? -1.37030 2.96185 -23.47107 1.000 17.15705 201 ILE A O 1
ATOM 662 N N . LEU A 1 98 ? -1.52208 4.24540 -21.63522 1.000 13.88529 202 LEU A N 1
ATOM 663 C CA . LEU A 1 98 ? -1.45650 5.47873 -22.43221 1.000 15.80131 202 LEU A CA 1
ATOM 664 C C . LEU A 1 98 ? -0.11111 5.63197 -23.12764 1.000 14.57444 202 LEU A C 1
ATOM 665 O O . LEU A 1 98 ? -0.05845 5.96697 -24.31589 1.000 19.15393 202 LEU A O 1
ATOM 670 N N . VAL A 1 99 ? 0.98448 5.35240 -22.41984 1.000 15.52971 203 VAL A N 1
ATOM 671 C CA . VAL A 1 99 ? 2.31281 5.45071 -23.02923 1.000 15.48280 203 VAL A CA 1
ATOM 672 C C . VAL A 1 99 ? 2.46224 4.40978 -24.12829 1.000 18.44545 203 VAL A C 1
ATOM 673 O O . VAL A 1 99 ? 2.92385 4.70679 -25.23230 1.000 19.63688 203 VAL A O 1
ATOM 677 N N . ALA A 1 100 ? 2.04492 3.17906 -23.85348 1.000 15.18037 204 ALA A N 1
ATOM 678 C CA . ALA A 1 100 ? 2.08231 2.14020 -24.87860 1.000 17.84189 204 ALA A CA 1
ATOM 679 C C . ALA A 1 100 ? 1.21599 2.48431 -26.09033 1.000 21.54991 204 ALA A C 1
ATOM 680 O O . ALA A 1 100 ? 1.51251 2.03934 -27.20681 1.000 27.99157 204 ALA A O 1
ATOM 682 N N . SER A 1 101 ? 0.13800 3.24362 -25.90452 1.000 21.84999 205 SER A N 1
ATOM 683 C CA . SER A 1 101 ? -0.73837 3.57481 -27.02426 1.000 21.71273 205 SER A CA 1
ATOM 684 C C . SER A 1 101 ? -0.29080 4.81110 -27.80005 1.000 24.62058 205 SER A C 1
ATOM 685 O O . SER A 1 101 ? -1.02328 5.26146 -28.68681 1.000 27.40425 205 SER A O 1
ATOM 688 N N . GLY A 1 102 ? 0.89212 5.35118 -27.51089 1.000 23.86978 206 GLY A N 1
ATOM 689 C CA . GLY A 1 102 ? 1.44167 6.46447 -28.26853 1.000 22.86631 206 GLY A CA 1
ATOM 690 C C . GLY A 1 102 ? 1.06661 7.84893 -27.77588 1.000 28.32281 206 GLY A C 1
ATOM 691 O O . GLY A 1 102 ? 1.47107 8.84036 -28.40349 1.000 25.36537 206 GLY A O 1
ATOM 692 N N . PHE A 1 103 ? 0.31705 7.96095 -26.68136 1.000 22.74896 207 PHE A N 1
ATOM 693 C CA . PHE A 1 103 ? -0.07402 9.27741 -26.19666 1.000 19.91131 207 PHE A CA 1
ATOM 694 C C . PHE A 1 103 ? 1.07269 9.95386 -25.46163 1.000 23.37946 207 PHE A C 1
ATOM 695 O O . PHE A 1 103 ? 1.98034 9.31016 -24.94662 1.000 25.15332 207 PHE A O 1
ATOM 703 N N . SER A 1 104 ? 0.99484 11.28593 -25.38777 1.000 18.05996 208 SER A N 1
ATOM 704 C CA . SER A 1 104 ? 1.89151 12.05850 -24.55295 1.000 18.26796 208 SER A CA 1
ATOM 705 C C . SER A 1 104 ? 1.2218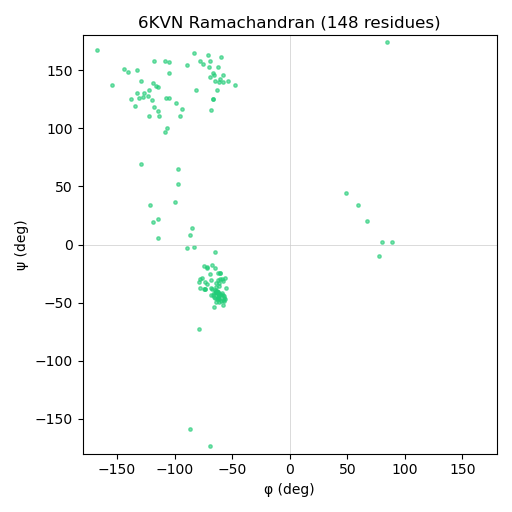4 12.27372 -23.20648 1.000 22.82181 208 SER A C 1
ATOM 706 O O . SER A 1 104 ? 0.18189 12.93693 -23.12157 1.000 33.56383 208 SER A O 1
ATOM 709 N N . VAL A 1 105 ? 1.81922 11.73351 -22.15472 1.000 19.40994 209 VAL A N 1
ATOM 710 C CA . VAL A 1 105 ? 1.15753 11.58468 -20.85994 1.000 14.64810 209 VAL A CA 1
ATOM 711 C C . VAL A 1 105 ? 1.75216 12.58641 -19.88346 1.000 21.45386 209 VAL A C 1
ATOM 712 O O . VAL A 1 105 ? 2.96804 12.58844 -19.64183 1.000 22.73126 209 VAL A O 1
ATOM 716 N N . ILE A 1 106 ? 0.88596 13.38404 -19.27457 1.000 16.55776 210 ILE A N 1
ATOM 717 C CA . ILE A 1 106 ? 1.27756 14.35083 -18.26118 1.000 14.29232 210 ILE A CA 1
ATOM 718 C C . ILE A 1 106 ? 0.50886 14.04800 -16.98032 1.000 19.49055 210 ILE A C 1
ATOM 719 O O . ILE A 1 106 ? -0.71714 14.20220 -16.93909 1.000 18.74610 210 ILE A O 1
ATOM 724 N N . PRO A 1 107 ? 1.17825 13.56877 -15.94158 1.000 19.53385 211 PRO A N 1
ATOM 725 C CA . PRO A 1 107 ? 0.52755 13.42195 -14.63879 1.000 23.42865 211 PRO A CA 1
ATOM 726 C C . PRO A 1 107 ? 0.23342 14.77850 -14.02607 1.000 30.41366 211 PRO A C 1
ATOM 727 O O . PRO A 1 107 ? 1.01762 15.72829 -14.15146 1.000 25.86278 211 PRO A O 1
ATOM 731 N N . VAL A 1 108 ? -0.89893 14.85123 -13.33672 1.000 18.94021 212 VAL A N 1
ATOM 732 C CA . VAL A 1 108 ? -1.38603 16.11674 -12.80003 1.000 20.93398 212 VAL A CA 1
ATOM 733 C C . VAL A 1 108 ? -1.83780 15.92200 -11.36110 1.000 28.78424 212 VAL A C 1
ATOM 734 O O . VAL A 1 108 ? -2.77104 15.14734 -11.10994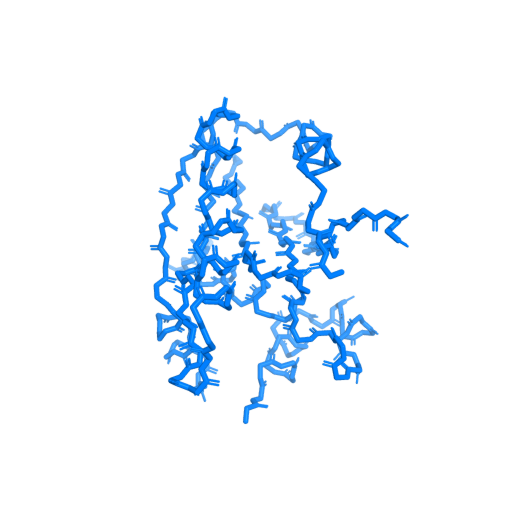 1.000 32.99551 212 VAL A O 1
ATOM 738 N N . PRO A 1 109 ? -1.23121 16.60672 -10.39535 1.000 32.40058 213 PRO A N 1
ATOM 739 C CA . PRO A 1 109 ? -1.77292 16.58093 -9.03361 1.000 41.14062 213 PRO A CA 1
ATOM 740 C C . PRO A 1 109 ? -3.20885 17.07313 -9.03577 1.000 45.80135 213 PRO A C 1
ATOM 741 O O . PRO A 1 109 ? -3.57933 17.95854 -9.80870 1.000 46.93067 213 PRO A O 1
ATOM 745 N N . SER A 1 110 ? -4.02539 16.49598 -8.15371 1.000 53.29403 214 SER A N 1
ATOM 746 C CA . SER A 1 110 ? -5.40339 16.96527 -8.03782 1.000 60.05443 214 SER A CA 1
ATOM 747 C C . SER A 1 110 ? -5.45636 18.45056 -7.69008 1.000 59.89195 214 SER A C 1
ATOM 748 O O . SER A 1 110 ? -6.36703 19.16432 -8.13015 1.000 58.62190 214 SER A O 1
ATOM 751 N N . SER A 1 111 ? -4.46768 18.94605 -6.93898 1.000 59.45764 215 SER A N 1
ATOM 752 C CA . SER A 1 111 ? -4.44267 20.36134 -6.58314 1.000 57.42688 215 SER A CA 1
ATOM 753 C C . SER A 1 111 ? -4.36191 21.25831 -7.81185 1.000 58.14026 215 SER A C 1
ATOM 754 O O . SER A 1 111 ? -4.78078 22.41741 -7.75703 1.000 54.36957 215 SER A O 1
ATOM 757 N N . ALA A 1 112 ? -3.83840 20.74631 -8.92615 1.000 55.69905 216 ALA A N 1
ATOM 758 C CA . ALA A 1 112 ? -3.58468 21.59431 -10.08473 1.000 50.45006 216 ALA A CA 1
ATOM 759 C C . ALA A 1 112 ? -4.88230 22.12499 -10.68384 1.000 44.95019 216 ALA A C 1
ATOM 760 O O . ALA A 1 112 ? -5.04904 23.33586 -10.86694 1.000 39.67378 216 ALA A O 1
ATOM 762 N N . TRP A 1 113 ? -5.81425 21.23285 -11.00758 1.000 46.51904 217 TRP A N 1
ATOM 763 C CA . TRP A 1 113 ? -7.08491 21.68957 -11.55662 1.000 51.82348 217 TRP A CA 1
ATOM 764 C C . TRP A 1 113 ? -8.01940 22.19860 -10.47153 1.000 61.41137 217 TRP A C 1
ATOM 765 O O . TRP A 1 113 ? -8.80414 23.12251 -10.71871 1.000 65.43686 217 TRP A O 1
ATOM 776 N N . LYS A 1 114 ? -7.95110 21.61559 -9.27101 1.000 63.13949 218 LYS A N 1
ATOM 777 C CA . LYS A 1 114 ? -8.78261 22.09362 -8.17284 1.000 63.62808 218 LYS A CA 1
ATOM 778 C C . LYS A 1 114 ? -8.51156 23.55684 -7.86692 1.000 53.76654 218 LYS A C 1
ATOM 779 O O . LYS A 1 114 ? -9.41370 24.27133 -7.42398 1.000 54.88999 218 LYS A O 1
ATOM 785 N N . SER A 1 115 ? -7.28438 24.02047 -8.10467 1.000 54.31613 219 SER A N 1
ATOM 786 C CA . SER A 1 115 ? -6.92834 25.40367 -7.80563 1.000 56.09978 219 SER A CA 1
ATOM 787 C C . SER A 1 115 ? -7.45866 26.36587 -8.86171 1.000 55.00661 219 SER A C 1
ATOM 788 O O . SER A 1 115 ? -7.88268 27.48020 -8.53686 1.000 58.24577 219 SER A O 1
ATOM 791 N N . GLU A 1 116 ? -7.44506 25.95281 -10.12436 1.000 54.31484 220 GLU A N 1
ATOM 792 C CA . GLU A 1 116 ? -7.89638 26.81498 -11.20531 1.000 65.58503 220 GLU A CA 1
ATOM 793 C C . GLU A 1 116 ? -9.41233 26.95814 -11.26522 1.000 65.09921 220 GLU A C 1
ATOM 794 O O . GLU A 1 116 ? -9.90888 27.90369 -11.88926 1.000 59.18139 220 GLU A O 1
ATOM 800 N N . PHE A 1 117 ? -10.15778 26.04877 -10.63385 1.000 63.83496 221 PHE A N 1
ATOM 801 C CA . PHE A 1 117 ? -11.61475 26.04592 -10.69360 1.000 62.09178 221 PHE A CA 1
ATOM 802 C C . PHE A 1 117 ? -12.24945 26.16916 -9.31303 1.000 64.97504 221 PHE A C 1
ATOM 803 O O . PHE A 1 117 ? -13.30166 25.57951 -9.06409 1.000 70.23892 221 PHE A O 1
ATOM 811 N N . GLN A 1 118 ? -11.61382 26.91182 -8.40332 1.000 63.93309 222 GLN A N 1
ATOM 812 C CA . GLN A 1 118 ? -12.20443 27.32997 -7.13098 1.000 71.41811 222 GLN A CA 1
ATOM 813 C C . GLN A 1 118 ? -12.45609 26.17280 -6.17014 1.000 71.51737 222 GLN A C 1
ATOM 814 O O . GLN A 1 118 ? -13.26255 26.30268 -5.24367 1.000 77.07867 222 GLN A O 1
ATOM 820 N N . LEU A 1 119 ? -11.78415 25.04256 -6.35085 1.000 66.44680 223 LEU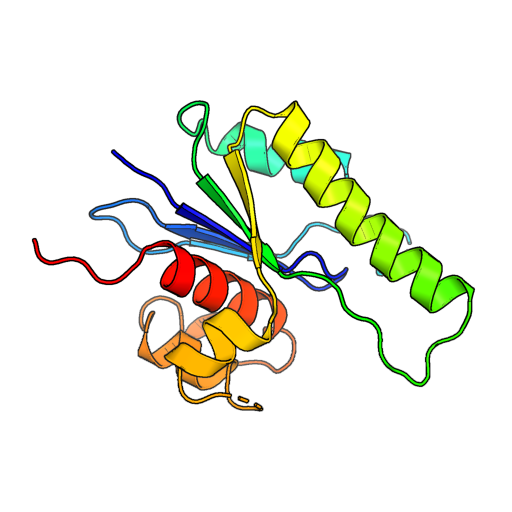 A N 1
ATOM 821 C CA . LEU A 1 119 ? -12.07873 23.85826 -5.55002 1.000 66.38289 223 LEU A CA 1
ATOM 822 C C . LEU A 1 119 ? -11.01431 23.60600 -4.48826 1.000 69.13835 223 LEU A C 1
ATOM 823 O O . LEU A 1 119 ? -11.25792 22.90185 -3.50780 1.000 75.45740 223 LEU A O 1
ATOM 828 N N . ASP A 1 127 ? -16.92741 19.95737 -1.42629 1.000 79.79029 231 ASP A N 1
ATOM 829 C CA . ASP A 1 127 ? -16.46880 19.48122 -2.72965 1.000 80.65258 231 ASP A CA 1
ATOM 830 C C . ASP A 1 127 ? -17.52020 19.72346 -3.81840 1.000 79.45104 231 ASP A C 1
ATOM 831 O O . ASP A 1 127 ? -18.56727 19.07458 -3.84340 1.000 85.34651 231 ASP A O 1
ATOM 836 N N . TYR A 1 128 ? -17.22360 20.65466 -4.72702 1.000 67.90713 232 TYR A N 1
ATOM 837 C CA . TYR A 1 128 ? -18.19303 21.14499 -5.69894 1.000 60.61964 232 TYR A CA 1
ATOM 838 C C . TYR A 1 128 ? -17.82733 20.78774 -7.13745 1.000 50.38272 232 TYR A C 1
ATOM 839 O O . TYR A 1 128 ? -18.30575 21.44002 -8.07424 1.000 48.74011 232 TYR A O 1
ATOM 848 N N . SER A 1 129 ? -16.99837 19.76146 -7.33516 1.000 43.89173 233 SER A N 1
ATOM 849 C CA . SER A 1 129 ? -16.49171 19.47927 -8.67567 1.000 48.37728 233 SER A CA 1
ATOM 850 C C . SER A 1 129 ? -17.61525 19.14761 -9.65297 1.000 42.06661 233 SER A C 1
ATOM 851 O O . SER A 1 129 ? -17.54759 19.52363 -10.82525 1.000 39.49870 233 SER A O 1
ATOM 854 N N . ARG A 1 130 ? -18.65959 18.46515 -9.18095 1.000 48.15639 234 ARG A N 1
ATOM 855 C CA . ARG A 1 130 ? -19.77916 18.10455 -10.09223 1.000 40.64787 234 ARG A CA 1
ATOM 856 C C . ARG A 1 130 ? -20.47273 19.37923 -10.59165 1.000 40.06897 234 ARG A C 1
ATOM 857 O O . ARG A 1 130 ? -20.69808 19.48825 -11.80586 1.000 41.90706 234 ARG A O 1
ATOM 865 N N . GLN A 1 131 ? -20.81907 20.29303 -9.68359 1.000 46.96637 235 GLN A N 1
ATOM 866 C CA . GLN A 1 131 ? -21.48868 21.55478 -10.09899 1.000 57.04147 235 GLN A CA 1
ATOM 867 C C . GLN A 1 131 ? -20.54412 22.38492 -10.97219 1.000 49.88668 235 GLN A C 1
ATOM 868 O O . GLN A 1 131 ? -21.01852 22.95616 -11.96591 1.000 47.47028 235 GLN A O 1
ATOM 874 N N . VAL A 1 132 ? -19.26030 22.44105 -10.60857 1.000 43.35658 236 VAL A N 1
ATOM 875 C CA . VAL A 1 132 ? -18.26678 23.24627 -11.38073 1.000 44.21486 236 VAL A CA 1
ATOM 876 C C . VAL A 1 132 ? -18.16012 22.68707 -12.80221 1.000 42.33049 236 VAL A C 1
ATOM 877 O O . VAL A 1 132 ? -18.10252 23.48928 -13.74284 1.000 40.16819 236 VAL A O 1
ATOM 881 N N . ALA A 1 133 ? -18.13124 21.35995 -12.93609 1.000 34.40498 237 ALA A N 1
ATOM 882 C CA . ALA A 1 133 ? -18.04764 20.71084 -14.26350 1.000 31.25994 237 ALA A CA 1
ATOM 883 C C . ALA A 1 133 ? -19.30617 21.03633 -15.07543 1.000 35.06427 237 ALA A C 1
ATOM 884 O O . ALA A 1 133 ? -19.18051 21.28631 -16.28157 1.000 37.67527 237 ALA A O 1
ATOM 886 N N . SER A 1 134 ? -20.47151 21.03504 -14.42203 1.000 39.42221 238 SER A N 1
ATOM 887 C CA . SER A 1 134 ? -21.76012 21.32865 -15.10394 1.000 44.83706 238 SER A CA 1
ATOM 888 C C . SER A 1 134 ? -21.74163 22.75719 -15.65312 1.000 48.79571 238 SER A C 1
ATOM 889 O O . SER A 1 134 ? -22.24002 22.97133 -16.76956 1.000 52.90300 238 SER A O 1
ATOM 892 N N . GLN A 1 135 ? -21.19891 23.69177 -14.87262 1.000 46.61061 239 GLN A N 1
ATOM 893 C CA . GLN A 1 135 ? -21.11250 25.11641 -15.28276 1.000 50.12990 239 GLN A CA 1
ATOM 894 C C . GLN A 1 135 ? -20.20184 25.27127 -16.50842 1.000 42.91419 239 GLN A C 1
ATOM 895 O O . GLN A 1 135 ? -20.58127 26.01656 -17.42024 1.000 52.58601 239 GLN A O 1
ATOM 901 N N . LEU A 1 136 ? -19.06793 24.56309 -16.53624 1.000 42.43463 240 LEU A N 1
ATOM 902 C CA . LEU A 1 136 ? -18.08533 24.68602 -17.64883 1.000 43.42380 240 LEU A CA 1
ATOM 903 C C . LEU A 1 136 ? -18.54679 23.91006 -18.88843 1.000 45.41365 240 LEU A C 1
ATOM 904 O O . LEU A 1 136 ? -18.19416 24.32708 -19.99859 1.000 53.84995 240 LEU A O 1
ATOM 909 N N . PHE A 1 137 ? -19.30205 22.83033 -18.68792 1.000 43.39437 241 PHE A N 1
ATOM 910 C CA . PHE A 1 137 ? -19.76262 21.94450 -19.75542 1.000 41.27564 241 PHE A CA 1
ATOM 911 C C . PHE A 1 137 ? -21.26771 21.75081 -19.63004 1.000 45.07950 241 PHE A C 1
ATOM 912 O O . PHE A 1 137 ? -21.74003 20.65415 -19.30337 1.000 41.48256 241 PHE A O 1
ATOM 920 N N . PRO A 1 138 ? -22.05342 22.80370 -19.90133 1.000 48.54579 242 PRO A N 1
ATOM 921 C CA . PRO A 1 138 ? -23.51253 22.70805 -19.71601 1.000 46.94246 242 PRO A CA 1
ATOM 922 C C . PRO A 1 138 ? -24.15129 21.56051 -20.47738 1.000 48.43155 242 PRO A C 1
ATOM 923 O O . PRO A 1 138 ? -25.06266 20.90407 -19.95531 1.000 49.44244 242 PRO A O 1
ATOM 927 N N . SER A 1 139 ? -23.67770 21.27543 -21.69090 1.000 47.63362 243 SER A N 1
ATOM 928 C CA . SER A 1 139 ? -24.28245 20.20386 -22.47332 1.000 47.16019 243 SER A CA 1
ATOM 929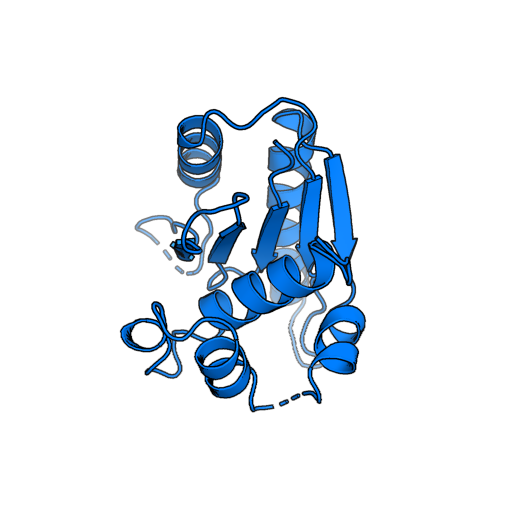 C C . SER A 1 139 ? -24.11196 18.82637 -21.83909 1.000 45.26005 243 SER A C 1
ATOM 930 O O . SER A 1 139 ? -24.68383 17.86002 -22.35158 1.000 44.43944 243 SER A O 1
ATOM 933 N N . LEU A 1 140 ? -23.35355 18.70617 -20.74959 1.000 37.98704 244 LEU A N 1
ATOM 934 C CA . LEU A 1 140 ? -23.14907 17.43471 -20.07143 1.000 32.34355 244 LEU A CA 1
ATOM 935 C C . LEU A 1 140 ? -23.74780 17.40995 -18.67472 1.000 32.29452 244 LEU A C 1
ATOM 936 O O . LEU A 1 140 ? -23.55932 16.43053 -17.94980 1.000 37.38189 244 LEU A O 1
ATOM 941 N N . SER A 1 141 ? -24.46686 18.45838 -18.27796 1.000 39.90423 245 SER A N 1
ATOM 942 C CA . SER A 1 141 ? -24.93457 18.54859 -16.90028 1.000 46.21124 245 SER A CA 1
ATOM 943 C C . SER A 1 141 ? -25.88391 17.41001 -16.55182 1.000 44.24114 245 SER A C 1
ATOM 944 O O . SER A 1 141 ? -25.92457 16.97198 -15.39848 1.000 45.09583 245 SER A O 1
ATOM 947 N N . SER A 1 142 ? -26.63847 16.89931 -17.52679 1.000 43.95811 246 SER A N 1
ATOM 948 C CA . SER A 1 142 ? -27.48078 15.74266 -17.24526 1.000 47.83745 246 SER A CA 1
ATOM 949 C C . SER A 1 142 ? -26.66218 14.54192 -16.79384 1.000 45.83418 246 SER A C 1
ATOM 950 O O . SER A 1 142 ? -27.18267 13.68359 -16.07640 1.000 43.29294 246 SER A O 1
ATOM 953 N N . LEU A 1 143 ? -25.38999 14.47943 -17.17213 1.000 42.17353 247 LEU A N 1
ATOM 954 C CA . LEU A 1 143 ? -24.53731 13.35058 -16.84775 1.000 33.85126 247 LEU A CA 1
ATOM 955 C C . LEU A 1 143 ? -23.81498 13.51159 -15.51950 1.000 32.68821 247 LEU A C 1
ATOM 956 O O . LEU A 1 143 ? -23.10132 12.59283 -15.10137 1.000 34.70639 247 LEU A O 1
ATOM 961 N N . LEU A 1 144 ? -23.98817 14.64917 -14.84754 1.000 36.77516 248 LEU A N 1
ATOM 962 C CA . LEU A 1 144 ? -23.29077 14.96211 -13.60544 1.000 36.10177 248 LEU A CA 1
ATOM 963 C C . LEU A 1 144 ? -24.25735 15.16021 -12.44310 1.000 41.74631 248 LEU A C 1
ATOM 964 O O . LEU A 1 144 ? -23.88980 15.76000 -11.42641 1.000 40.99609 248 LEU A O 1
ATOM 969 N N . LYS A 1 145 ? -25.48536 14.65828 -12.56732 1.000 49.42820 249 LYS A N 1
ATOM 970 C CA . LYS A 1 145 ? -26.50783 14.94825 -11.57010 1.000 58.55169 249 LYS A CA 1
ATOM 971 C C . LYS A 1 145 ? -26.32061 14.15629 -10.28334 1.000 61.29874 249 LYS A C 1
ATOM 972 O O . LYS A 1 145 ? -26.71410 14.63124 -9.20994 1.000 62.08105 249 LYS A O 1
ATOM 978 N N . ARG A 1 146 ? -25.72374 12.97015 -10.35304 1.000 53.93491 250 ARG A N 1
ATOM 979 C CA . ARG A 1 146 ? -25.70646 12.06910 -9.21028 1.000 52.41036 250 ARG A CA 1
ATOM 980 C C . ARG A 1 146 ? -24.31879 11.97643 -8.58648 1.000 46.40287 250 ARG A C 1
ATOM 981 O O . ARG A 1 146 ? -23.30542 12.28877 -9.21322 1.000 43.87261 250 ARG A O 1
ATOM 989 N N . LYS A 1 147 ? -24.29451 11.56248 -7.31713 1.000 44.05372 251 LYS A N 1
ATOM 990 C CA . LYS A 1 147 ? -23.04190 11.49092 -6.57542 1.000 47.09122 251 LYS A CA 1
ATOM 991 C C . LYS A 1 147 ? -22.07171 10.50426 -7.21109 1.000 47.63740 251 LYS A C 1
ATOM 992 O O . LYS A 1 147 ? -20.85579 10.62325 -7.02556 1.000 47.06574 251 LYS A O 1
ATOM 998 N N . LYS A 1 148 ? -22.59246 9.52671 -7.96055 1.000 45.00348 252 LYS A N 1
ATOM 999 C CA . LYS A 1 148 ? -21.75421 8.58698 -8.69133 1.000 42.76120 252 LYS A CA 1
ATOM 1000 C C . LYS A 1 148 ? -20.98853 9.25394 -9.82249 1.000 37.81685 252 LYS A C 1
ATOM 1001 O O . LYS A 1 148 ? -20.02834 8.66838 -10.32750 1.000 39.65121 252 LYS A O 1
ATOM 1007 N N . ASP A 1 149 ? -21.39514 10.44764 -10.24669 1.000 38.89305 253 ASP A N 1
ATOM 1008 C CA . ASP A 1 149 ? -20.77146 11.10961 -11.38392 1.000 35.58826 253 ASP A CA 1
ATOM 1009 C C . ASP A 1 149 ? -19.52055 11.89175 -11.00192 1.000 30.43429 253 ASP A C 1
ATOM 1010 O O . ASP A 1 149 ? -19.02602 12.68801 -11.80833 1.000 30.23304 253 ASP A O 1
ATOM 1015 N N . HIS A 1 150 ? -18.98320 11.65967 -9.80345 1.000 34.76194 254 HIS A N 1
ATOM 1016 C CA . HIS A 1 150 ? -17.79532 12.38786 -9.37844 1.000 40.39872 254 HIS A CA 1
ATOM 1017 C C . HIS A 1 150 ? -16.62786 12.14891 -10.32864 1.000 36.46539 254 HIS A C 1
ATOM 1018 O O . HIS A 1 150 ? -15.92054 13.09050 -10.70205 1.000 33.00080 254 HIS A O 1
ATOM 1025 N N . GLY A 1 151 ? -16.41883 10.89354 -10.73548 1.000 32.58187 255 GLY A N 1
ATOM 1026 C CA . GLY A 1 151 ? -15.30841 10.58165 -11.62265 1.000 25.08232 255 GLY A CA 1
ATOM 1027 C C . GLY A 1 151 ? -15.44162 11.26355 -12.96528 1.000 30.99756 255 GLY A C 1
ATOM 1028 O O . GLY A 1 151 ? -14.46126 11.77196 -13.51120 1.000 27.94502 255 GLY A O 1
ATOM 1029 N N . ARG A 1 152 ? -16.66633 11.30827 -13.50196 1.000 27.23689 256 ARG A N 1
ATOM 1030 C CA . ARG A 1 152 ? -16.90659 12.05328 -14.73670 1.000 24.08110 256 ARG A CA 1
ATOM 1031 C C . ARG A 1 152 ? -16.54747 13.51937 -14.57174 1.000 28.02229 256 ARG A C 1
ATOM 1032 O O . ARG A 1 152 ? -15.97292 14.13354 -15.47695 1.000 29.02081 256 ARG A O 1
ATOM 1040 N N . ALA A 1 153 ? -16.90098 14.10337 -13.42741 1.000 24.66508 257 ALA A N 1
ATOM 1041 C CA . ALA A 1 153 ? -16.61791 15.51152 -13.20343 1.000 22.98842 257 ALA A CA 1
ATOM 1042 C C . ALA A 1 153 ? -15.11890 15.76036 -13.14586 1.000 30.77963 257 ALA A C 1
ATOM 1043 O O . ALA A 1 153 ? -14.61144 16.68575 -13.78937 1.000 30.60986 257 ALA A O 1
ATOM 1045 N N . GLU A 1 154 ? -14.38840 14.92088 -12.40078 1.000 30.04630 258 GLU A N 1
ATOM 1046 C CA . GLU A 1 154 ? -12.94544 15.10678 -12.28119 1.000 28.86538 258 GLU A CA 1
ATOM 1047 C C . GLU A 1 154 ? -12.26276 14.97056 -13.62972 1.000 26.91200 258 GLU A C 1
ATOM 1048 O O . GLU A 1 154 ? -11.37248 15.75516 -13.95691 1.000 24.99917 258 GLU A O 1
ATOM 1054 N N . ALA A 1 155 ? -12.69247 14.00095 -14.43814 1.000 21.22157 259 ALA A N 1
ATOM 1055 C CA . ALA A 1 155 ? -12.08582 13.81277 -15.75266 1.000 21.00325 259 ALA A CA 1
ATOM 1056 C C . ALA A 1 155 ? -12.26520 15.05107 -16.61779 1.000 19.88369 259 ALA A C 1
ATOM 1057 O O . ALA A 1 155 ? -11.33677 15.47236 -17.31766 1.000 22.59641 259 ALA A O 1
ATOM 1059 N N . LEU A 1 156 ? -13.45913 15.64427 -16.58190 1.000 22.13134 260 LEU A N 1
ATOM 1060 C CA . LEU A 1 156 ? -13.72956 16.83764 -17.37604 1.000 19.93245 260 LEU A CA 1
ATOM 1061 C C . LEU A 1 156 ? -12.90564 18.02593 -16.89660 1.000 22.59586 260 LEU A C 1
ATOM 1062 O O . LEU A 1 156 ? -12.37211 18.79118 -17.70696 1.000 25.01293 260 LEU A O 1
ATOM 1067 N N . LEU A 1 157 ? -12.81730 18.21201 -15.57971 1.000 25.90213 261 LEU A N 1
ATOM 1068 C CA . LEU A 1 157 ? -12.02343 19.30636 -15.03421 1.000 24.17937 261 LEU A CA 1
ATOM 1069 C C . LEU A 1 157 ? -10.55126 19.14585 -15.39631 1.000 24.43605 261 LEU A C 1
ATOM 1070 O O . LEU A 1 157 ? -9.88694 20.11845 -15.76677 1.000 23.81324 261 LEU A O 1
ATOM 1075 N N . ILE A 1 158 ? -10.03247 17.91885 -15.31902 1.000 22.27007 262 ILE A N 1
ATOM 1076 C CA . ILE A 1 158 ? -8.63831 17.68134 -15.69110 1.000 23.15576 262 ILE A CA 1
ATOM 1077 C C . ILE A 1 158 ? -8.41751 18.02509 -17.15427 1.000 27.79792 262 ILE A C 1
ATOM 1078 O O . ILE A 1 158 ? -7.41623 18.65165 -17.51927 1.000 25.15207 262 ILE A O 1
ATOM 1083 N N . ALA A 1 159 ? -9.34512 17.61251 -18.01541 1.000 22.10577 263 ALA A N 1
ATOM 1084 C CA . ALA A 1 159 ? -9.24234 17.97032 -19.42365 1.000 25.55916 263 ALA A CA 1
ATOM 1085 C C . ALA A 1 159 ? -9.31302 19.48017 -19.61995 1.000 25.03452 263 ALA A C 1
ATOM 1086 O O . ALA A 1 159 ? -8.53355 20.04442 -20.39201 1.000 23.08967 263 ALA A O 1
ATOM 1088 N N . ALA A 1 160 ? -10.27328 20.13885 -18.96299 1.000 22.09872 264 ALA A N 1
ATOM 1089 C CA . ALA A 1 160 ? -10.37702 21.58977 -19.07325 1.000 27.36729 264 ALA A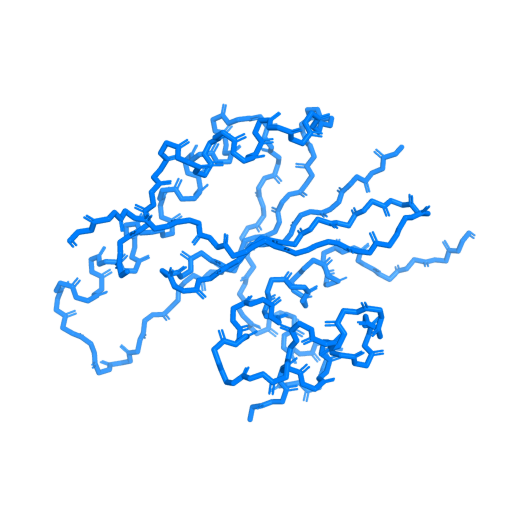 CA 1
ATOM 1090 C C . ALA A 1 160 ? -9.07515 22.24395 -18.64312 1.000 30.99305 264 ALA A C 1
ATOM 1091 O O . ALA A 1 160 ? -8.53667 23.10529 -19.34256 1.000 28.76786 264 ALA A O 1
ATOM 1093 N N . TYR A 1 161 ? -8.52580 21.79281 -17.51846 1.000 28.71484 265 TYR A N 1
ATOM 1094 C CA . TYR A 1 161 ? -7.23696 22.29601 -17.06421 1.000 27.10996 265 TYR A CA 1
ATOM 1095 C C . TYR A 1 161 ? -6.15844 22.11297 -18.1265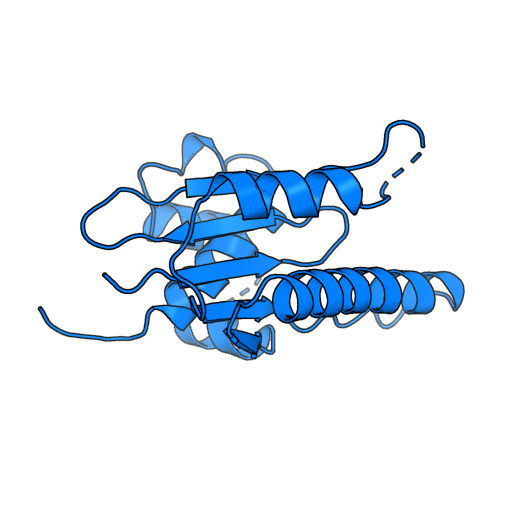0 1.000 24.97943 265 TYR A C 1
ATOM 1096 O O . TYR A 1 161 ? -5.39416 23.03563 -18.41687 1.000 29.14890 265 TYR A O 1
ATOM 1105 N N . GLY A 1 162 ? -6.08329 20.92546 -18.72747 1.000 25.50357 266 GLY A N 1
ATOM 1106 C CA . GLY A 1 162 ? -5.03282 20.65751 -19.69570 1.000 24.37048 266 GLY A CA 1
ATOM 1107 C C . GLY A 1 162 ? -5.21904 21.37544 -21.01740 1.000 23.88096 266 GLY A C 1
ATOM 1108 O O . GLY A 1 162 ? -4.26262 21.49966 -21.78601 1.000 29.57376 266 GLY A O 1
ATOM 1109 N N . LYS A 1 163 ? -6.43282 21.82836 -21.31241 1.000 26.06004 267 LYS A N 1
ATOM 1110 C CA . LYS A 1 163 ? -6.63808 22.59337 -22.53615 1.000 34.28810 267 LYS A CA 1
ATOM 1111 C C . LYS A 1 163 ? -5.94194 23.94735 -22.44892 1.000 33.03877 267 LYS A C 1
ATOM 1112 O O . LYS A 1 163 ? -5.47734 24.47644 -23.46312 1.000 36.40615 267 LYS A O 1
ATOM 1118 N N . GLY A 1 164 ? -5.83249 24.49833 -21.24632 1.000 26.50659 268 GLY A N 1
ATOM 1119 C CA . GLY A 1 164 ? -5.10043 25.72341 -21.03396 1.000 28.68045 268 GLY A CA 1
ATOM 1120 C C . GLY A 1 164 ? -5.94811 26.94328 -21.32241 1.000 34.14156 268 GLY A C 1
ATOM 1121 O O . GLY A 1 164 ? -7.08087 26.86905 -21.79494 1.000 39.94390 268 GLY A O 1
ATOM 1122 N N . ILE A 1 165 ? -5.36610 28.09945 -21.03007 1.000 28.16989 269 ILE A N 1
ATOM 1123 C CA . ILE A 1 165 ? -5.99079 29.39233 -21.27847 1.000 28.77753 269 ILE A CA 1
ATOM 1124 C C . ILE A 1 165 ? -5.41904 29.91616 -22.58361 1.000 33.71366 269 ILE A C 1
ATOM 1125 O O . ILE A 1 165 ? -4.20196 30.08289 -22.70412 1.000 28.77798 269 ILE A O 1
ATOM 1130 N N . LYS A 1 166 ? -6.28050 30.18047 -23.55728 1.000 30.14848 270 LYS A N 1
ATOM 1131 C CA . LYS A 1 166 ? -5.82176 30.49429 -24.90331 1.000 28.89777 270 LYS A CA 1
ATOM 1132 C C . LYS A 1 166 ? -6.87527 31.33284 -25.61755 1.000 32.16497 270 LYS A C 1
ATOM 1133 O O . LYS A 1 166 ? -8.07036 31.04508 -25.52593 1.000 39.39453 270 LYS A O 1
ATOM 1139 N N . ILE A 1 167 ? -6.43776 32.36919 -26.32619 1.000 29.42406 271 ILE A N 1
ATOM 1140 C CA . ILE A 1 167 ? -7.37423 33.14064 -27.14032 1.000 33.84772 271 ILE A CA 1
ATOM 1141 C C . ILE A 1 167 ? -7.58463 32.45855 -28.48686 1.000 38.49425 271 ILE A C 1
ATOM 1142 O O . ILE A 1 167 ? -6.79453 31.60410 -28.89674 1.000 41.75726 271 ILE A O 1
ATOM 1147 N N . ASN A 1 168 ? -8.62720 32.85310 -29.20073 1.000 49.36114 272 ASN A N 1
ATOM 1148 C CA . ASN A 1 168 ? -8.86559 32.30203 -30.52939 1.000 61.35152 272 ASN A CA 1
ATOM 1149 C C . ASN A 1 168 ? -7.92396 32.89402 -31.58040 1.000 64.49318 272 ASN A C 1
ATOM 1150 O O . ASN A 1 168 ? -7.47487 34.03606 -31.46012 1.000 67.64116 272 ASN A O 1
#

Secondary structure (DSSP, 8-state):
---EEEEE-STT-EEEEE-TTS--EEEEPPB-----B-HHHHHHHHHHT-PPTT-EEEEE-----TT--HHHHHHHHHHHHHHHHHHHHTT-EEEEE-HHHHHHHTT---HHHHHHHH-GGGGGGGSSGGGHHHHHHHHHHHHHH-----

Nearest PDB structures (foldseek):
  6kvn-assembly1_A-2  TM=1.007E+00  e=2.074E-32  Nicotiana tabacum
  6lct-assembly1_B  TM=9.665E-01  e=3.950E-26  Nicotiana tabacum
  6kvo-assembly1_B  TM=9.674E-01  e=3.950E-26  Nicotiana tabacum
  6lct-assembly1_A  TM=9.356E-01  e=2.695E-26  Nicotiana tabacum
  6jrf-assembly1_A  TM=9.153E-01  e=1.034E-19  Zea mays

Sequence (150 aa):
AGWVIGVDPDTSGALALLKPNQPPQVFDSPHLKVKRLDAKAIVQLLKSFEAPIGTTVYVEQSTPYPQDGKQGWWSGGFGYGMWIGILVASGFSVIPVPSSAWKSEFQLDYSRQVASQLFPSLSSLLKRKKDHGRAEALLIAAYGKGIKIN

Solvent-accessible surface area: 9128 Å² total; per-residue (Å²): 119,56,37,16,0,0,0,1,1,68,48,83,3,0,1,0,3,15,47,65,159,98,100,25,69,21,57,74,2,36,64,72,189,139,206,160,13,23,40,147,26,0,49,101,36,5,153,76,22,152,20,59,162,34,10,35,0,36,0,13,83,33,108,32,157,123,131,66,48,196,140,23,126,174,52,26,44,115,5,47,38,30,1,44,39,19,0,90,90,48,32,23,52,31,69,67,4,64,22,74,24,2,76,87,74,26,160,64,146,161,1,73,98,25,0,18,117,79,23,92,81,17,34,86,73,3,146,161,174,121,2,67,4,35,0,13,0,0,0,0,0,19,63,12,140,39,167,170,151,186

Radius of gyration: 14.7 Å; Cα contacts (8 Å, |Δi|>4): 254; chains: 1; bounding box: 30×43×41 Å

InterPro domains:
  IPR045290 Holliday junction resolvase MOC1-like [PTHR36015] (15-276)